Protein AF-R7UIB1-F1 (afdb_monomer_lite)

Secondary structure (DSSP, 8-state):
--HHHHHHHHHHHHHHHHHHHHHHHHHHHHHHHHHH-HHHHHHHHHHHTT---------S-HHHHHHHHHHHHHHHHHHHHHHHHS---S-------TTSPPPPHHHHHHHHHHS-SSPPP-TT---GGGGGG-

Sequence (134 aa):
MTRYAELDEEIKRMCNTAKKEWLDKEGDELERLYLIDAKRMHEKAKDLSGKKRSQQAFSQRKETSLWRKTRSRERWTEYMQELYNSERDDNVTVEYNEEWAAILAEEVINALKKLRTVKATGADGVAVETFSAL

Structure (mmCIF, N/CA/C/O backbone):
data_AF-R7UIB1-F1
#
_entry.id   AF-R7UIB1-F1
#
loop_
_atom_site.group_PDB
_atom_site.id
_atom_site.type_symbol
_atom_site.label_atom_id
_atom_site.label_alt_id
_atom_site.label_comp_id
_atom_site.label_asym_id
_atom_site.label_entity_id
_atom_site.label_seq_id
_atom_site.pdbx_PDB_ins_code
_atom_site.Cartn_x
_atom_site.Cartn_y
_atom_site.Cartn_z
_atom_site.occupancy
_atom_site.B_iso_or_equiv
_atom_site.auth_seq_id
_atom_site.auth_comp_id
_atom_site.auth_asym_id
_atom_site.auth_atom_id
_atom_site.pdbx_PDB_model_num
ATOM 1 N N . MET A 1 1 ? -17.237 28.606 18.295 1.00 56.34 1 MET A N 1
ATOM 2 C CA . MET A 1 1 ? -16.069 27.702 18.228 1.00 56.34 1 MET A CA 1
ATOM 3 C C . MET A 1 1 ? -14.965 28.308 19.081 1.00 56.34 1 MET A C 1
ATOM 5 O O . MET A 1 1 ? -14.946 29.521 19.240 1.00 56.34 1 MET A O 1
ATOM 9 N N . THR A 1 2 ? -14.129 27.503 19.735 1.00 83.06 2 THR A N 1
ATOM 10 C CA . THR A 1 2 ? -13.007 28.030 20.527 1.00 83.06 2 THR A CA 1
ATOM 11 C C . THR A 1 2 ? -11.896 28.490 19.583 1.00 83.06 2 THR A C 1
ATOM 13 O O . THR A 1 2 ? -11.622 27.823 18.592 1.00 83.06 2 THR A O 1
ATOM 16 N N . ARG A 1 3 ? -11.208 29.590 19.910 1.00 83.94 3 ARG A N 1
ATOM 17 C CA . ARG A 1 3 ? -10.066 30.131 19.138 1.00 83.94 3 ARG A CA 1
ATOM 18 C C . ARG A 1 3 ? -8.979 29.087 18.829 1.00 83.94 3 ARG A C 1
ATOM 20 O O . ARG A 1 3 ? -8.265 29.196 17.842 1.00 83.94 3 ARG A O 1
ATOM 27 N N . TYR A 1 4 ? -8.865 28.065 19.676 1.00 88.06 4 TYR A N 1
ATOM 28 C CA . TYR A 1 4 ? -7.974 26.924 19.473 1.00 88.06 4 TYR A CA 1
ATOM 29 C C . TYR A 1 4 ? -8.387 26.041 18.285 1.00 88.06 4 TYR A C 1
ATOM 31 O O . TYR A 1 4 ? -7.523 25.606 17.535 1.00 88.06 4 TYR A O 1
ATOM 39 N N . ALA A 1 5 ? -9.688 25.803 18.093 1.00 87.12 5 ALA A N 1
ATOM 40 C CA . ALA A 1 5 ? -10.191 24.993 16.986 1.00 87.12 5 ALA A CA 1
ATOM 41 C C . ALA A 1 5 ? -9.939 25.671 15.629 1.00 87.12 5 ALA A C 1
ATOM 43 O O . ALA A 1 5 ? -9.519 25.010 14.689 1.00 87.12 5 ALA A O 1
ATOM 44 N N . GLU A 1 6 ? -10.112 26.994 15.557 1.00 89.69 6 GLU A N 1
ATOM 45 C CA . GLU A 1 6 ? -9.821 27.784 14.350 1.00 89.69 6 GLU A CA 1
ATOM 46 C C . GLU A 1 6 ? -8.325 27.742 13.992 1.00 89.69 6 GLU A C 1
ATOM 48 O O . GLU A 1 6 ? -7.960 27.523 12.839 1.00 89.69 6 GLU A O 1
ATOM 53 N N . LEU A 1 7 ? -7.446 27.876 14.992 1.00 91.75 7 LEU A N 1
ATOM 54 C CA . LEU A 1 7 ? -5.993 27.748 14.820 1.00 91.75 7 LEU A CA 1
ATOM 55 C C . LEU A 1 7 ? -5.570 26.334 14.394 1.00 91.75 7 LEU A C 1
ATOM 57 O O . LEU A 1 7 ? -4.701 26.188 13.538 1.00 91.75 7 LEU A O 1
ATOM 61 N N . ASP A 1 8 ? -6.168 25.295 14.974 1.00 91.44 8 ASP A N 1
ATOM 62 C CA . ASP A 1 8 ? -5.887 23.903 14.611 1.00 91.44 8 ASP A CA 1
ATOM 63 C C . ASP A 1 8 ? -6.331 23.589 13.171 1.00 91.44 8 ASP A C 1
ATOM 65 O O . ASP A 1 8 ? -5.599 22.938 12.422 1.00 91.44 8 ASP A O 1
ATOM 69 N N . GLU A 1 9 ? -7.483 24.108 12.734 1.00 92.88 9 GLU A N 1
ATOM 70 C CA . GLU A 1 9 ? -7.926 23.997 11.339 1.00 92.88 9 GLU A CA 1
ATOM 71 C C . GLU A 1 9 ? -7.002 24.738 10.367 1.00 92.88 9 GLU A C 1
ATOM 73 O O . GLU A 1 9 ? -6.645 24.183 9.323 1.00 92.88 9 GLU A O 1
ATOM 78 N N . GLU A 1 10 ? -6.563 25.951 10.710 1.00 93.62 10 GLU A N 1
ATOM 79 C CA . GLU A 1 10 ? -5.598 26.722 9.919 1.00 93.62 10 GLU A CA 1
ATOM 80 C C . GLU A 1 10 ? -4.283 25.944 9.750 1.00 93.62 10 GLU A C 1
ATOM 82 O O . GLU A 1 10 ? -3.798 25.769 8.629 1.00 93.62 10 GLU A O 1
ATOM 87 N N . ILE A 1 11 ? -3.744 25.395 10.845 1.00 93.50 11 ILE A N 1
ATOM 88 C CA . ILE A 1 11 ? -2.511 24.597 10.830 1.00 93.50 11 ILE A CA 1
ATOM 89 C C . ILE A 1 11 ? -2.692 23.349 9.966 1.00 93.50 11 ILE A C 1
ATOM 91 O O . ILE A 1 11 ? -1.863 23.072 9.098 1.00 93.50 11 ILE A O 1
ATOM 95 N N . LYS A 1 12 ? -3.793 22.609 10.139 1.00 93.62 12 LYS A N 1
ATOM 96 C CA . LYS A 1 12 ? -4.093 21.428 9.316 1.00 93.62 12 LYS A CA 1
ATOM 97 C C . LYS A 1 12 ? -4.204 21.786 7.840 1.00 93.62 12 LYS A C 1
ATOM 99 O O . LYS A 1 12 ? -3.695 21.046 6.995 1.00 93.62 12 LYS A O 1
ATOM 104 N N . ARG A 1 13 ? -4.828 22.920 7.513 1.00 94.50 13 ARG A N 1
ATOM 105 C CA . ARG A 1 13 ? -4.921 23.423 6.140 1.00 94.50 13 ARG A CA 1
ATOM 106 C C . ARG A 1 13 ? -3.535 23.702 5.570 1.00 94.50 13 ARG A C 1
ATOM 108 O O . ARG A 1 13 ? -3.230 23.197 4.496 1.00 94.50 13 ARG A O 1
ATOM 115 N N . MET A 1 14 ? -2.686 24.422 6.301 1.00 95.00 14 MET A N 1
ATOM 116 C CA . MET A 1 14 ? -1.311 24.711 5.882 1.00 95.00 14 MET A CA 1
ATOM 117 C C . MET A 1 14 ? -0.491 23.433 5.683 1.00 95.00 14 MET A C 1
ATOM 119 O O . MET A 1 14 ? 0.164 23.284 4.654 1.00 95.00 14 MET A O 1
ATOM 123 N N . CYS A 1 15 ? -0.574 22.475 6.611 1.00 94.56 15 CYS A N 1
ATOM 124 C CA . CYS A 1 15 ? 0.080 21.174 6.481 1.00 94.56 15 CYS A CA 1
ATOM 125 C C . CYS A 1 15 ? -0.390 20.414 5.237 1.00 94.56 15 CYS A C 1
ATOM 127 O O . CYS A 1 15 ? 0.426 19.837 4.520 1.00 94.56 15 CYS A O 1
ATOM 129 N N . ASN A 1 16 ? -1.694 20.420 4.960 1.00 92.81 16 ASN A N 1
ATOM 130 C CA . ASN A 1 16 ? -2.251 19.766 3.781 1.00 92.81 16 ASN A CA 1
ATOM 131 C C . ASN A 1 16 ? -1.806 20.446 2.482 1.00 92.81 16 ASN A C 1
ATOM 133 O O . ASN A 1 16 ? -1.483 19.745 1.526 1.00 92.81 16 ASN A O 1
ATOM 137 N N . THR A 1 17 ? -1.759 21.779 2.445 1.00 94.69 17 THR A N 1
ATOM 138 C CA . THR A 1 17 ? -1.255 22.534 1.290 1.00 94.69 17 THR A CA 1
ATOM 139 C C . THR A 1 17 ? 0.219 22.229 1.046 1.00 94.69 17 THR A C 1
ATOM 141 O O . THR A 1 17 ? 0.565 21.783 -0.041 1.00 94.69 17 THR A O 1
ATOM 144 N N . ALA A 1 18 ? 1.061 22.334 2.076 1.00 95.44 18 ALA A N 1
ATOM 145 C CA . ALA A 1 18 ? 2.486 22.025 1.971 1.00 95.44 18 ALA A CA 1
ATOM 146 C C . ALA A 1 18 ? 2.736 20.570 1.537 1.00 95.44 18 ALA A C 1
ATOM 148 O O . ALA A 1 18 ? 3.627 20.290 0.736 1.00 95.44 18 ALA A O 1
ATOM 149 N N . LYS A 1 19 ? 1.925 19.624 2.030 1.00 92.88 19 LYS A N 1
ATOM 150 C CA . LYS A 1 19 ? 2.001 18.218 1.616 1.00 92.88 19 LYS A CA 1
ATOM 151 C C . LYS A 1 19 ? 1.650 18.032 0.140 1.00 92.88 19 LYS A C 1
ATOM 153 O O . LYS A 1 19 ? 2.305 17.234 -0.524 1.00 92.88 19 LYS A O 1
ATOM 158 N N . LYS A 1 20 ? 0.623 18.726 -0.361 1.00 92.00 20 LYS A N 1
ATOM 159 C CA . LYS A 1 20 ? 0.246 18.684 -1.781 1.00 92.00 20 LYS A CA 1
ATOM 160 C C . LYS A 1 20 ? 1.353 19.257 -2.657 1.00 92.00 20 LYS A C 1
ATOM 162 O O . LYS A 1 20 ? 1.829 18.550 -3.530 1.00 92.00 20 LYS A O 1
ATOM 167 N N . GLU A 1 21 ? 1.841 20.453 -2.337 1.00 95.44 21 GLU A N 1
ATOM 168 C CA . GLU A 1 21 ? 2.936 21.099 -3.076 1.00 95.44 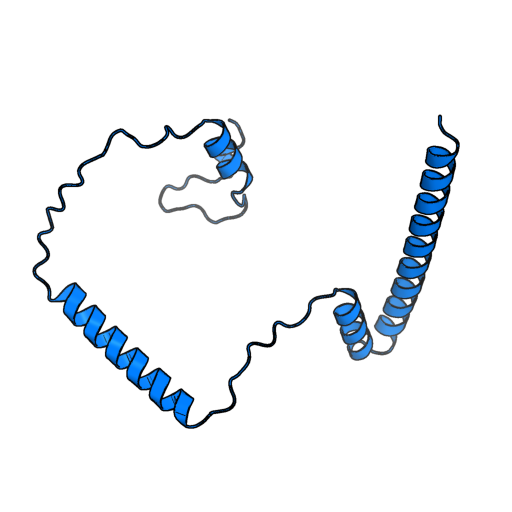21 GLU A CA 1
ATOM 169 C C . GLU A 1 21 ? 4.194 20.224 -3.134 1.00 95.44 21 GLU A C 1
ATOM 171 O O . GLU A 1 21 ? 4.858 20.136 -4.166 1.00 95.44 21 GLU A O 1
ATOM 176 N N . TRP A 1 22 ? 4.518 19.544 -2.031 1.00 94.62 22 TRP A N 1
ATOM 177 C CA . TRP A 1 22 ? 5.629 18.601 -2.002 1.00 94.62 22 TRP A CA 1
ATOM 178 C C . TRP A 1 22 ? 5.396 17.389 -2.916 1.00 94.62 22 TRP A C 1
ATOM 180 O O . TRP A 1 22 ? 6.303 17.012 -3.654 1.00 94.62 22 TRP A O 1
ATOM 190 N N . LEU A 1 23 ? 4.196 16.796 -2.893 1.00 90.44 23 LEU A N 1
ATOM 191 C CA . LEU A 1 23 ? 3.848 15.666 -3.763 1.00 90.44 23 LEU A CA 1
ATOM 192 C C . LEU A 1 23 ? 3.862 16.055 -5.244 1.00 90.44 23 LEU A C 1
ATOM 194 O O . LEU A 1 23 ? 4.389 15.293 -6.051 1.00 90.44 23 LEU A O 1
ATOM 198 N N . ASP A 1 24 ? 3.329 17.228 -5.582 1.00 93.19 24 ASP A N 1
ATOM 199 C CA . ASP A 1 24 ? 3.281 17.731 -6.956 1.00 93.19 24 ASP A CA 1
ATOM 200 C C . ASP A 1 24 ? 4.702 17.928 -7.502 1.00 93.19 24 ASP A C 1
ATOM 202 O O . ASP A 1 24 ? 5.053 17.400 -8.556 1.00 93.19 24 ASP A O 1
ATOM 206 N N . LYS A 1 25 ? 5.575 18.581 -6.722 1.00 93.94 25 LYS A N 1
ATOM 207 C CA . LYS A 1 25 ? 6.986 18.771 -7.085 1.00 93.94 25 LYS A CA 1
ATOM 208 C C . LYS A 1 25 ? 7.720 17.447 -7.303 1.00 93.94 25 LYS A C 1
ATOM 210 O O . LYS A 1 25 ? 8.537 17.325 -8.216 1.00 93.94 25 LYS A O 1
ATOM 215 N N . GLU A 1 26 ? 7.471 16.473 -6.439 1.00 91.44 26 GLU A N 1
ATOM 216 C CA . GLU A 1 26 ? 8.127 15.174 -6.516 1.00 91.44 26 GLU A CA 1
ATOM 217 C C . GLU A 1 26 ? 7.617 14.345 -7.712 1.00 91.44 26 GLU A C 1
ATOM 219 O O . GLU A 1 26 ? 8.393 13.618 -8.341 1.00 91.44 26 GLU A O 1
ATOM 224 N N . GLY A 1 27 ? 6.336 14.500 -8.063 1.00 88.62 27 GLY A N 1
ATOM 225 C CA . GLY A 1 27 ? 5.727 13.953 -9.276 1.00 88.62 27 GLY A CA 1
ATOM 226 C C . GLY A 1 27 ? 6.348 14.529 -10.548 1.00 88.62 27 GLY A C 1
ATOM 227 O O . GLY A 1 27 ? 6.818 13.763 -11.389 1.00 88.62 27 GLY A O 1
ATOM 228 N N . ASP A 1 28 ? 6.465 15.856 -10.638 1.00 92.00 28 ASP A N 1
ATOM 229 C CA . ASP A 1 28 ? 7.115 16.541 -11.765 1.00 92.00 28 ASP A CA 1
ATOM 230 C C . ASP A 1 28 ? 8.556 16.050 -11.978 1.00 92.00 28 ASP A C 1
ATOM 232 O O . ASP A 1 28 ? 9.032 15.882 -13.105 1.00 92.00 28 ASP A O 1
ATOM 236 N N . GLU A 1 29 ? 9.291 15.819 -10.889 1.00 88.81 29 GLU A N 1
ATOM 237 C CA . GLU A 1 29 ? 10.660 15.319 -10.961 1.00 88.81 29 GLU A CA 1
ATOM 238 C C . GLU A 1 29 ? 10.717 13.863 -11.450 1.00 88.81 29 GLU A C 1
ATOM 240 O O . GLU A 1 29 ? 11.591 13.518 -12.250 1.00 88.81 29 GLU A O 1
ATOM 245 N N . LEU A 1 30 ? 9.777 13.012 -11.027 1.00 88.88 30 LEU A N 1
ATOM 246 C CA . LEU A 1 30 ? 9.652 11.642 -11.532 1.00 88.88 30 LEU A CA 1
ATOM 247 C C . LEU A 1 30 ? 9.316 11.607 -13.026 1.00 88.88 30 LEU A C 1
ATOM 249 O O . LEU A 1 30 ? 9.917 10.815 -13.752 1.00 88.88 30 LEU A O 1
ATOM 253 N N . GLU A 1 31 ? 8.412 12.467 -13.497 1.00 89.12 31 GLU A N 1
ATOM 254 C CA . GLU A 1 31 ? 8.066 12.570 -14.920 1.00 89.12 31 GLU A CA 1
ATOM 255 C C . GLU A 1 31 ? 9.266 13.009 -15.767 1.00 89.12 31 GLU A C 1
ATOM 257 O O . GLU A 1 31 ? 9.540 12.432 -16.822 1.00 89.12 31 GLU A O 1
ATOM 262 N N . ARG A 1 32 ? 10.062 13.966 -15.274 1.00 90.06 32 ARG A N 1
ATOM 263 C CA . ARG A 1 32 ? 11.317 14.362 -15.933 1.00 90.06 32 ARG A CA 1
ATOM 264 C C . ARG A 1 32 ? 12.323 13.216 -15.973 1.00 90.06 32 ARG A C 1
ATOM 266 O O . ARG A 1 32 ? 12.955 12.992 -17.004 1.00 90.06 32 ARG A O 1
ATOM 273 N N . LEU A 1 33 ? 12.480 12.482 -14.871 1.00 88.50 33 LEU A N 1
ATOM 274 C CA . LEU A 1 33 ? 13.394 11.340 -14.809 1.00 88.50 33 LEU A CA 1
ATOM 275 C C . LEU A 1 33 ? 12.930 10.179 -15.691 1.00 88.50 33 LEU A C 1
ATOM 277 O O . LEU A 1 33 ? 13.776 9.503 -16.266 1.00 88.50 33 LEU A O 1
ATOM 281 N N . TYR A 1 34 ? 11.623 9.971 -15.854 1.00 83.94 34 TYR A N 1
ATOM 282 C CA . TYR A 1 34 ? 11.074 8.941 -16.737 1.00 83.94 34 TYR A CA 1
ATOM 283 C C . TYR A 1 34 ? 11.549 9.100 -18.189 1.00 83.94 34 TYR A C 1
ATOM 285 O O . TYR A 1 34 ? 11.857 8.108 -18.846 1.00 83.94 34 TYR A O 1
ATOM 293 N N . LEU A 1 35 ? 11.670 10.342 -18.666 1.00 83.44 35 LEU A N 1
ATOM 294 C CA . LEU A 1 35 ? 12.100 10.646 -20.033 1.00 83.44 35 LEU A CA 1
ATOM 295 C C . LEU A 1 35 ? 13.620 10.546 -20.243 1.00 83.44 35 LEU A C 1
ATOM 297 O O . LEU A 1 35 ? 14.064 10.394 -21.378 1.00 83.44 35 LEU A O 1
ATOM 301 N N . ILE A 1 36 ? 14.417 10.654 -19.175 1.00 88.25 36 ILE A N 1
ATOM 302 C CA . ILE A 1 36 ? 15.882 10.777 -19.256 1.00 88.25 36 ILE A CA 1
ATOM 303 C C . ILE A 1 36 ? 16.582 9.497 -18.789 1.00 88.25 36 ILE A C 1
ATOM 305 O O . ILE A 1 36 ? 17.484 8.999 -19.459 1.00 88.25 36 ILE A O 1
ATOM 309 N N . ASP A 1 37 ? 16.198 8.977 -17.622 1.00 85.69 37 ASP A N 1
ATOM 310 C CA . ASP A 1 37 ? 16.875 7.868 -16.954 1.00 85.69 37 ASP A CA 1
ATOM 311 C C . ASP A 1 37 ? 15.885 7.040 -16.119 1.00 85.69 37 ASP A C 1
ATOM 313 O O . ASP A 1 37 ? 15.603 7.314 -14.945 1.00 85.69 37 ASP A O 1
ATOM 317 N N . ALA A 1 38 ? 15.403 5.957 -16.732 1.00 85.06 38 ALA A N 1
ATOM 318 C CA . ALA A 1 38 ? 14.478 5.012 -16.116 1.00 85.06 38 ALA A CA 1
ATOM 319 C C . ALA A 1 38 ? 15.029 4.370 -14.827 1.00 85.06 38 ALA A C 1
ATOM 321 O O . ALA A 1 38 ? 14.253 3.999 -13.942 1.00 85.06 38 ALA A O 1
ATOM 322 N N . LYS A 1 39 ? 16.357 4.250 -14.681 1.00 86.00 39 LYS A N 1
ATOM 323 C CA . LYS A 1 39 ? 16.969 3.661 -13.484 1.00 86.00 39 LYS A CA 1
ATOM 324 C C . LYS A 1 39 ? 16.863 4.615 -12.298 1.00 86.00 39 LYS A C 1
ATOM 326 O O . LYS A 1 39 ? 16.425 4.198 -11.225 1.00 86.00 39 LYS A O 1
ATOM 331 N N . ARG A 1 40 ? 17.209 5.891 -12.496 1.00 85.25 40 ARG A N 1
ATOM 332 C CA . ARG A 1 40 ? 17.079 6.930 -11.458 1.00 85.25 40 ARG A CA 1
ATOM 333 C C . ARG A 1 40 ? 15.626 7.185 -11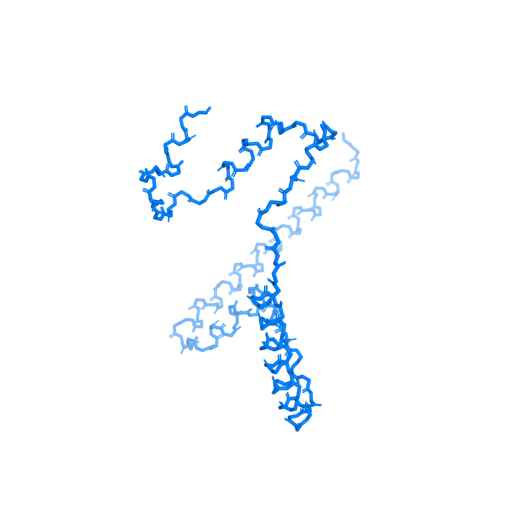.077 1.00 85.25 40 ARG A C 1
ATOM 335 O O . ARG A 1 40 ? 15.335 7.346 -9.894 1.00 85.25 40 ARG A O 1
ATOM 342 N N . MET A 1 41 ? 14.713 7.149 -12.050 1.00 89.88 41 MET A N 1
ATOM 343 C CA . MET A 1 41 ? 13.272 7.208 -11.789 1.00 89.88 41 MET A CA 1
ATOM 344 C C . MET A 1 41 ? 12.846 6.088 -10.829 1.00 89.88 41 MET A C 1
ATOM 346 O O . MET A 1 41 ? 12.233 6.352 -9.797 1.00 89.88 41 MET A O 1
ATOM 350 N N . HIS A 1 42 ? 13.235 4.843 -11.120 1.00 86.56 42 HIS A N 1
ATOM 351 C CA . HIS A 1 42 ? 12.877 3.696 -10.289 1.00 86.56 42 HIS A CA 1
ATOM 352 C C . HIS A 1 42 ? 13.492 3.765 -8.877 1.00 86.56 42 HIS A C 1
ATOM 354 O O . HIS A 1 42 ? 12.850 3.364 -7.905 1.00 86.56 42 HIS A O 1
ATOM 360 N N . GLU A 1 43 ? 14.724 4.262 -8.733 1.00 86.88 43 GLU A N 1
ATOM 361 C CA . GLU A 1 43 ? 15.359 4.484 -7.425 1.00 86.88 43 GLU A CA 1
ATOM 362 C C . GLU A 1 43 ? 14.572 5.503 -6.585 1.00 86.88 43 GLU A C 1
ATOM 364 O O . GLU A 1 43 ? 14.173 5.186 -5.464 1.00 86.88 43 GLU A O 1
ATOM 369 N N . LYS A 1 44 ? 14.232 6.659 -7.163 1.00 85.69 44 LYS A N 1
ATOM 370 C CA . LYS A 1 44 ? 13.446 7.701 -6.488 1.00 85.69 44 LYS A CA 1
ATOM 371 C C . LYS A 1 44 ? 12.021 7.237 -6.161 1.00 85.69 44 LYS A C 1
ATOM 373 O O . LYS A 1 44 ? 11.556 7.414 -5.039 1.00 85.69 44 LYS A O 1
ATOM 378 N N . ALA A 1 45 ? 11.349 6.544 -7.082 1.00 86.81 45 ALA A N 1
ATOM 379 C CA . ALA A 1 45 ? 10.022 5.967 -6.840 1.00 86.81 45 ALA A CA 1
ATOM 380 C C . ALA A 1 45 ? 10.032 4.951 -5.684 1.00 86.81 45 ALA A C 1
ATOM 382 O O . ALA A 1 45 ? 9.092 4.867 -4.889 1.00 86.81 45 ALA A O 1
ATOM 383 N N . LYS A 1 46 ? 11.114 4.179 -5.563 1.00 84.00 46 LYS A N 1
ATOM 384 C CA . LYS A 1 46 ? 11.294 3.227 -4.469 1.00 84.00 46 LYS A CA 1
ATOM 385 C C . LYS A 1 46 ? 11.508 3.930 -3.127 1.00 84.00 46 LYS A C 1
ATOM 387 O O . LYS A 1 46 ? 10.952 3.462 -2.130 1.00 84.00 46 LYS A O 1
ATOM 392 N N . ASP A 1 47 ? 12.263 5.023 -3.106 1.00 85.00 47 ASP A N 1
ATOM 393 C CA . ASP A 1 47 ? 12.481 5.825 -1.900 1.00 85.00 47 ASP A CA 1
ATOM 394 C C . ASP A 1 47 ? 11.173 6.479 -1.426 1.00 85.00 47 ASP A C 1
ATOM 396 O O . ASP A 1 47 ? 10.820 6.378 -0.249 1.00 85.00 47 ASP A O 1
ATOM 400 N N . LEU A 1 48 ? 10.378 7.018 -2.356 1.00 85.06 48 LEU A N 1
ATOM 401 C CA . LEU A 1 48 ? 9.060 7.601 -2.075 1.00 85.06 48 LEU A CA 1
ATOM 402 C C . LEU A 1 48 ? 8.022 6.576 -1.627 1.00 85.06 48 LEU A C 1
ATOM 404 O O . LEU A 1 48 ? 7.187 6.863 -0.771 1.00 85.06 48 LEU A O 1
ATOM 408 N N . SER A 1 49 ? 8.085 5.352 -2.156 1.00 81.69 49 SER A N 1
ATOM 409 C CA . SER A 1 49 ? 7.171 4.278 -1.764 1.00 81.69 49 SER A CA 1
ATOM 410 C C . SER A 1 49 ? 7.363 3.834 -0.305 1.00 81.69 49 SER A C 1
ATOM 412 O O . SER A 1 49 ? 6.547 3.046 0.179 1.00 81.69 49 SER A O 1
ATOM 414 N N . GLY A 1 50 ? 8.430 4.256 0.390 1.00 70.38 50 GLY A N 1
ATOM 415 C CA . GLY A 1 50 ? 8.656 3.965 1.812 1.00 70.38 50 GLY A CA 1
ATOM 416 C C . GLY A 1 50 ? 8.823 2.476 2.144 1.00 70.38 50 GLY A C 1
ATOM 417 O O . GLY A 1 50 ? 8.889 2.096 3.316 1.00 70.38 50 GLY A O 1
ATOM 418 N N . LYS A 1 51 ? 8.906 1.607 1.127 1.00 67.62 51 LYS A N 1
ATOM 419 C CA . LYS A 1 51 ? 9.094 0.164 1.287 1.00 67.62 51 LYS A CA 1
ATOM 420 C C . LYS A 1 51 ? 10.529 -0.088 1.731 1.00 67.62 51 LYS A C 1
ATOM 422 O O . LYS A 1 51 ? 11.413 -0.366 0.918 1.00 67.62 51 LYS A O 1
ATOM 427 N N . LYS A 1 52 ? 10.767 -0.021 3.043 1.00 59.53 52 LYS A N 1
ATOM 428 C CA . LYS A 1 52 ? 11.996 -0.544 3.641 1.00 59.53 52 LYS A CA 1
ATOM 429 C C . LYS A 1 52 ? 12.087 -2.011 3.237 1.00 59.53 52 LYS A C 1
ATOM 431 O O . LYS A 1 52 ? 11.225 -2.811 3.598 1.00 59.53 52 LYS A O 1
ATOM 436 N N . ARG A 1 53 ? 13.114 -2.371 2.459 1.00 57.50 53 ARG A N 1
ATOM 437 C CA . ARG A 1 53 ? 13.463 -3.784 2.292 1.00 57.50 53 ARG A CA 1
ATOM 438 C C . ARG A 1 53 ? 13.679 -4.306 3.704 1.00 57.50 53 ARG A C 1
ATOM 440 O O . ARG A 1 53 ? 14.580 -3.824 4.386 1.00 57.50 53 ARG A O 1
ATOM 447 N N . SER A 1 54 ? 12.839 -5.238 4.148 1.00 53.66 54 SER A N 1
ATOM 448 C CA . SER A 1 54 ? 13.166 -6.032 5.322 1.00 53.66 54 SER A CA 1
ATOM 449 C C . SER A 1 54 ? 14.522 -6.658 5.019 1.00 53.66 54 SER A C 1
ATOM 451 O O . SER A 1 54 ? 14.643 -7.480 4.108 1.00 53.66 54 SER A O 1
ATOM 453 N N . GLN A 1 55 ? 15.573 -6.178 5.683 1.00 54.31 55 GLN A N 1
ATOM 454 C CA . GLN A 1 55 ? 16.825 -6.904 5.704 1.00 54.31 55 GLN A CA 1
ATOM 455 C C . GLN A 1 55 ? 16.507 -8.184 6.464 1.00 54.31 55 GLN A C 1
ATOM 457 O O . GLN A 1 55 ? 16.515 -8.207 7.692 1.00 54.31 55 GLN A O 1
ATOM 462 N N . GLN A 1 56 ? 16.208 -9.260 5.735 1.00 51.78 56 GLN A N 1
ATOM 463 C CA . GLN A 1 56 ? 16.468 -10.583 6.269 1.00 51.78 56 GLN A CA 1
ATOM 464 C C . GLN A 1 56 ? 17.943 -10.568 6.646 1.00 51.78 56 GLN A C 1
ATOM 466 O O . GLN A 1 56 ? 18.812 -10.514 5.774 1.00 51.78 56 GLN A O 1
ATOM 471 N N . ALA A 1 57 ? 18.210 -10.515 7.949 1.00 47.03 57 ALA A N 1
ATOM 472 C CA . ALA A 1 57 ? 19.535 -10.659 8.502 1.00 47.03 57 ALA A CA 1
ATOM 473 C C . ALA A 1 57 ? 20.063 -12.013 8.027 1.00 47.03 57 ALA A C 1
ATOM 475 O O . ALA A 1 57 ? 19.775 -13.059 8.610 1.00 47.03 57 ALA A O 1
ATOM 476 N N . PHE A 1 58 ? 20.803 -12.007 6.921 1.00 45.22 58 PHE A N 1
ATOM 477 C CA . PHE A 1 58 ? 21.584 -13.150 6.505 1.00 45.22 58 PHE A CA 1
ATOM 478 C C . PHE A 1 58 ? 22.735 -13.210 7.500 1.00 45.22 58 PHE A C 1
ATOM 480 O O . PHE A 1 58 ? 23.767 -12.563 7.331 1.00 45.22 58 PHE A O 1
ATOM 487 N N . SER A 1 59 ? 22.466 -13.879 8.623 1.00 42.97 59 SER A N 1
ATOM 488 C CA . SER A 1 59 ? 23.384 -14.012 9.740 1.00 42.97 59 SER A CA 1
ATOM 489 C C . SER A 1 59 ? 24.744 -14.447 9.201 1.00 42.97 59 SER A C 1
ATOM 491 O O . SER A 1 59 ? 24.870 -15.460 8.504 1.00 42.97 59 SER A O 1
ATOM 493 N N . GLN A 1 60 ? 25.746 -13.614 9.473 1.00 47.53 60 GLN A N 1
ATOM 494 C CA . GLN A 1 60 ? 27.155 -13.855 9.214 1.00 47.53 60 GLN A CA 1
ATOM 495 C C . GLN A 1 60 ? 27.574 -15.160 9.890 1.00 47.53 60 GLN A C 1
ATOM 497 O O . GLN A 1 60 ? 27.923 -15.157 11.064 1.00 47.53 60 GLN A O 1
ATOM 502 N N . ARG A 1 61 ? 27.490 -16.281 9.165 1.00 41.06 61 ARG A N 1
ATOM 503 C CA . ARG A 1 61 ? 28.127 -17.569 9.488 1.00 41.06 61 ARG A CA 1
ATOM 504 C C . ARG A 1 61 ? 27.821 -18.576 8.371 1.00 41.06 61 ARG A C 1
ATOM 506 O O . ARG A 1 61 ? 27.069 -19.532 8.546 1.00 41.06 61 ARG A O 1
ATOM 513 N N . LYS A 1 62 ? 28.376 -18.348 7.173 1.00 48.75 62 LYS A N 1
ATOM 514 C CA . LYS A 1 62 ? 28.200 -19.258 6.017 1.00 48.75 62 LYS A CA 1
ATOM 515 C C . LYS A 1 62 ? 28.583 -20.708 6.345 1.00 48.75 62 LYS A C 1
ATOM 517 O O . LYS A 1 62 ? 27.955 -21.623 5.828 1.00 48.75 62 LYS A O 1
ATOM 522 N N . GLU A 1 63 ? 29.536 -20.911 7.249 1.00 48.88 63 GLU A N 1
ATOM 523 C CA . GLU A 1 63 ? 30.020 -22.242 7.611 1.00 48.88 63 GLU A CA 1
ATOM 524 C C . GLU A 1 63 ? 29.087 -22.977 8.586 1.00 48.88 63 GLU A C 1
ATOM 526 O O . GLU A 1 63 ? 28.698 -24.107 8.324 1.00 48.88 63 GLU A O 1
ATOM 531 N N . THR A 1 64 ? 28.594 -22.326 9.645 1.00 48.94 64 THR A N 1
ATOM 532 C CA . THR A 1 64 ? 27.661 -22.945 10.620 1.00 48.94 64 THR A CA 1
ATOM 533 C C . THR A 1 64 ? 26.207 -22.996 10.137 1.00 48.94 64 THR A C 1
ATOM 535 O O . THR A 1 64 ? 25.397 -23.741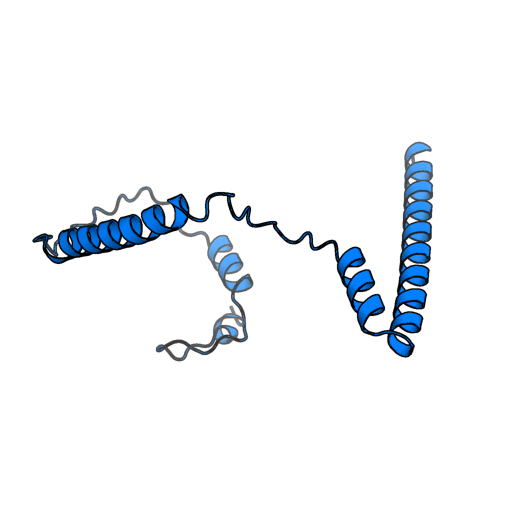 10.689 1.00 48.94 64 THR A O 1
ATOM 538 N N . SER A 1 65 ? 25.859 -22.254 9.081 1.00 49.72 65 SER A N 1
ATOM 539 C CA . SER A 1 65 ? 24.518 -22.270 8.483 1.00 49.72 65 SER A CA 1
ATOM 540 C C . SER A 1 65 ? 24.224 -23.559 7.702 1.00 49.72 65 SER A C 1
ATOM 542 O O . SER A 1 65 ? 23.092 -24.046 7.735 1.00 49.72 65 SER A O 1
ATOM 544 N N . LEU A 1 66 ? 25.230 -24.156 7.051 1.00 52.19 66 LEU A N 1
ATOM 545 C CA . LEU A 1 66 ? 25.066 -25.421 6.322 1.00 52.19 66 LEU A CA 1
ATOM 546 C C . LEU A 1 66 ? 24.779 -26.584 7.279 1.00 52.19 66 LEU A C 1
ATOM 548 O O . LEU A 1 66 ? 23.792 -27.291 7.086 1.00 52.19 66 LEU A O 1
ATOM 552 N N . TRP A 1 67 ? 25.536 -26.687 8.378 1.00 50.72 67 TRP A N 1
ATOM 553 C CA . TRP A 1 67 ? 25.298 -27.668 9.448 1.00 50.72 67 TRP A CA 1
ATOM 554 C C . TRP A 1 67 ? 23.883 -27.582 10.024 1.00 50.72 67 TRP A C 1
ATOM 556 O O . TRP A 1 67 ? 23.254 -28.599 10.314 1.00 50.72 67 TRP A O 1
ATOM 566 N N . ARG A 1 68 ? 23.341 -26.364 10.144 1.00 54.84 68 ARG A N 1
ATOM 567 C CA . ARG A 1 68 ? 21.981 -26.145 10.649 1.00 54.84 68 ARG A CA 1
ATOM 568 C C . ARG A 1 68 ? 20.913 -26.618 9.662 1.00 54.84 68 ARG A C 1
ATOM 570 O O . ARG A 1 68 ? 19.898 -27.153 10.100 1.00 54.84 68 ARG A O 1
ATOM 577 N N . LYS A 1 69 ? 21.130 -26.456 8.350 1.00 59.47 69 LYS A N 1
ATOM 578 C CA . LYS A 1 69 ? 20.193 -26.919 7.310 1.00 59.47 69 LYS A CA 1
ATOM 579 C C . LYS A 1 69 ? 20.158 -28.441 7.208 1.00 59.47 69 LYS A C 1
ATOM 581 O O . LYS A 1 69 ? 19.066 -29.000 7.175 1.00 59.47 69 LYS A O 1
ATOM 586 N N . THR A 1 70 ? 21.319 -29.096 7.206 1.00 67.75 70 THR A N 1
ATOM 587 C CA . THR A 1 70 ? 21.405 -30.564 7.135 1.00 67.75 70 THR A CA 1
ATOM 588 C C . THR A 1 70 ? 20.743 -31.203 8.352 1.00 67.75 70 THR A C 1
ATOM 590 O O . THR A 1 70 ? 19.817 -31.992 8.197 1.00 67.75 70 THR A O 1
ATOM 593 N N . ARG A 1 71 ? 21.078 -30.720 9.555 1.00 71.12 71 ARG A N 1
ATOM 594 C CA . ARG A 1 71 ? 20.470 -31.193 10.806 1.00 71.12 71 ARG A CA 1
ATOM 595 C C . ARG A 1 71 ? 18.966 -30.926 10.889 1.00 71.12 71 ARG A C 1
ATOM 597 O O . ARG A 1 71 ? 18.230 -31.718 11.464 1.00 71.12 71 ARG A O 1
ATOM 604 N N . SER A 1 72 ? 18.491 -29.818 10.313 1.00 69.44 72 SER A N 1
ATOM 605 C CA . SER A 1 72 ? 17.050 -29.543 10.234 1.00 69.44 72 SER A CA 1
ATOM 606 C C . SER A 1 72 ? 16.353 -30.559 9.335 1.00 69.44 72 SER A C 1
ATOM 608 O O . SER A 1 72 ? 15.295 -31.056 9.696 1.00 69.44 72 SER A O 1
ATOM 610 N N . ARG A 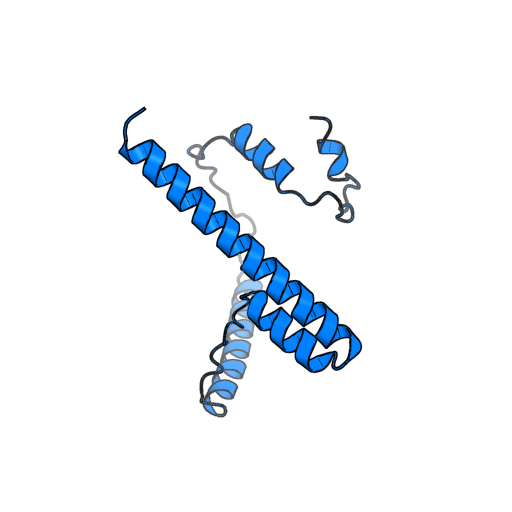1 73 ? 16.947 -30.900 8.186 1.00 75.06 73 ARG A N 1
ATOM 611 C CA . ARG A 1 73 ? 16.393 -31.901 7.267 1.00 75.06 73 ARG A CA 1
ATOM 612 C C . ARG A 1 73 ? 16.328 -33.286 7.908 1.00 75.06 73 ARG A C 1
ATOM 614 O O . ARG A 1 73 ? 15.311 -33.956 7.779 1.00 75.06 73 ARG A O 1
ATOM 621 N N . GLU A 1 74 ? 17.381 -33.679 8.617 1.00 80.38 74 GLU A N 1
ATOM 622 C CA . GLU A 1 74 ? 17.438 -34.940 9.366 1.00 80.38 74 GLU A CA 1
ATOM 623 C C . GLU A 1 74 ? 16.357 -34.976 10.450 1.00 80.38 74 GLU A C 1
ATOM 625 O O . GLU A 1 74 ? 15.544 -35.892 10.457 1.00 80.38 74 GLU A O 1
ATOM 630 N N . ARG A 1 75 ? 16.231 -33.917 11.263 1.00 80.25 75 ARG A N 1
ATOM 631 C CA . ARG A 1 75 ? 15.158 -33.787 12.266 1.00 80.25 75 ARG A CA 1
ATOM 632 C C . ARG A 1 75 ? 13.754 -33.843 11.671 1.00 80.25 75 ARG A C 1
ATOM 634 O O . ARG A 1 75 ? 12.885 -34.476 12.255 1.00 80.25 75 ARG A O 1
ATOM 641 N N . TRP A 1 76 ? 13.522 -33.197 10.528 1.00 82.19 76 TRP A N 1
ATOM 642 C CA . TRP A 1 76 ? 12.240 -33.282 9.820 1.00 82.19 76 TRP A CA 1
ATOM 643 C C . TRP A 1 76 ? 11.960 -34.698 9.314 1.00 82.19 76 TRP A C 1
ATOM 645 O O . TRP A 1 76 ? 10.817 -35.139 9.347 1.00 82.19 76 TRP A O 1
ATOM 655 N N . THR A 1 77 ? 12.992 -35.411 8.866 1.00 83.94 77 THR A N 1
ATOM 656 C CA . THR A 1 77 ? 12.859 -36.789 8.376 1.00 83.94 77 THR A CA 1
ATOM 657 C C . THR A 1 77 ? 12.560 -37.747 9.528 1.00 83.94 77 THR A C 1
ATOM 659 O O . THR A 1 77 ? 11.623 -38.532 9.425 1.00 83.94 77 THR A O 1
ATOM 662 N N . GLU A 1 78 ? 13.285 -37.625 10.643 1.00 80.00 78 GLU A N 1
ATOM 663 C CA . GLU A 1 78 ? 13.039 -38.377 11.881 1.00 80.00 78 GLU A CA 1
ATOM 664 C C . GLU A 1 78 ? 11.626 -38.119 12.418 1.00 80.00 78 GLU A C 1
ATOM 666 O O . GLU A 1 78 ? 10.896 -39.063 12.699 1.00 80.00 78 GLU A O 1
ATOM 671 N N . TYR A 1 79 ? 11.206 -36.851 12.484 1.00 80.06 79 TYR A N 1
ATOM 672 C CA . TYR A 1 79 ? 9.863 -36.480 12.931 1.00 80.06 79 TYR A CA 1
ATOM 673 C C . TYR A 1 79 ? 8.770 -37.075 12.039 1.00 80.06 79 TYR A C 1
ATOM 675 O O . TYR A 1 79 ? 7.786 -37.602 12.544 1.00 80.06 79 TYR A O 1
ATOM 683 N N . MET A 1 80 ? 8.938 -37.031 10.713 1.00 79.06 80 MET A N 1
ATOM 684 C CA . MET A 1 80 ? 7.978 -37.648 9.794 1.00 79.06 80 MET A CA 1
ATOM 685 C C . MET A 1 80 ? 7.934 -39.169 9.967 1.00 79.06 80 MET A C 1
ATOM 687 O O . MET A 1 80 ? 6.852 -39.743 9.997 1.00 79.06 80 MET A O 1
ATOM 691 N N . GLN A 1 81 ? 9.082 -39.829 10.127 1.00 80.50 81 GLN A N 1
ATOM 692 C CA . GLN A 1 81 ? 9.124 -41.269 10.392 1.00 80.50 81 GLN A CA 1
ATOM 693 C C . GLN A 1 81 ? 8.428 -41.621 11.710 1.00 80.50 81 GLN A C 1
ATOM 695 O O . GLN A 1 81 ? 7.658 -42.568 11.744 1.00 80.50 81 GLN A O 1
ATOM 700 N N . GLU A 1 82 ? 8.625 -40.845 12.772 1.00 78.31 82 GLU A N 1
ATOM 701 C CA . GLU A 1 82 ? 7.923 -41.031 14.047 1.00 78.31 82 GLU A CA 1
ATOM 702 C C . GLU A 1 82 ? 6.407 -40.805 13.907 1.00 78.31 82 GLU A C 1
ATOM 704 O O . GLU A 1 82 ? 5.597 -41.539 14.472 1.00 78.31 82 GLU A O 1
ATOM 709 N N . LEU A 1 83 ? 6.003 -39.815 13.109 1.00 74.94 83 LEU A N 1
ATOM 710 C CA . LEU A 1 83 ? 4.601 -39.459 12.908 1.00 74.94 83 LEU A CA 1
ATOM 711 C C . LEU A 1 83 ? 3.834 -40.502 12.089 1.00 74.94 83 LEU A C 1
ATOM 713 O O . LEU A 1 83 ? 2.681 -40.768 12.408 1.00 74.94 83 LEU A O 1
ATOM 717 N N . TYR A 1 84 ? 4.472 -41.095 11.078 1.00 70.50 84 TYR A N 1
ATOM 718 C CA . TYR A 1 84 ? 3.848 -42.074 10.180 1.00 70.50 84 TYR A CA 1
ATOM 719 C C . TYR A 1 84 ? 4.100 -43.539 10.567 1.00 70.50 84 TYR A C 1
ATOM 721 O O . TYR A 1 84 ? 3.347 -44.401 10.127 1.00 70.50 84 TYR A O 1
ATOM 729 N N . ASN A 1 85 ? 5.117 -43.834 11.385 1.00 69.94 85 ASN A N 1
ATOM 730 C CA . ASN A 1 85 ? 5.354 -45.182 11.924 1.00 69.94 85 ASN A CA 1
ATOM 731 C C . ASN A 1 85 ? 4.785 -45.367 13.339 1.00 69.94 85 ASN A C 1
ATOM 733 O O . ASN A 1 85 ? 4.924 -46.450 13.904 1.00 69.94 85 ASN A O 1
ATOM 737 N N . SER A 1 86 ? 4.195 -44.330 13.943 1.00 65.12 86 SER A N 1
ATOM 738 C CA . SER A 1 86 ? 3.427 -44.520 15.173 1.00 65.12 86 SER A CA 1
ATOM 739 C C . SER A 1 86 ? 2.086 -45.161 14.827 1.00 65.12 86 SER A C 1
ATOM 741 O O . SER A 1 86 ? 1.359 -44.652 13.978 1.00 65.12 86 SER A O 1
ATOM 743 N N . GLU A 1 87 ? 1.756 -46.266 15.499 1.00 68.56 87 GLU A N 1
ATOM 744 C CA . GLU A 1 87 ? 0.405 -46.838 15.536 1.00 68.56 87 GLU A CA 1
ATOM 745 C C . GLU A 1 87 ? -0.508 -45.860 16.285 1.00 68.56 87 GLU A C 1
ATOM 747 O O . GLU A 1 87 ? -0.801 -46.011 17.470 1.00 68.56 87 GLU A O 1
ATOM 752 N N . ARG A 1 88 ? -0.874 -44.762 15.623 1.00 63.53 88 ARG A N 1
ATOM 753 C CA . ARG A 1 88 ? -1.887 -43.845 16.131 1.00 63.53 88 ARG A CA 1
ATOM 754 C C . ARG A 1 88 ? -3.225 -44.505 15.862 1.00 63.53 88 ARG A C 1
ATOM 756 O O . ARG A 1 88 ? -3.538 -44.801 14.716 1.00 63.53 88 ARG A O 1
ATOM 763 N N . ASP A 1 89 ? -3.969 -44.772 16.925 1.00 64.06 89 ASP A N 1
ATOM 764 C CA . ASP A 1 89 ? -5.358 -45.192 16.812 1.00 64.06 89 ASP A CA 1
ATOM 765 C C . ASP A 1 89 ? -6.111 -44.108 16.024 1.00 64.06 89 ASP A C 1
ATOM 767 O O . ASP A 1 89 ? -6.126 -42.940 16.425 1.00 64.06 89 ASP A O 1
ATOM 771 N N . ASP A 1 90 ? -6.692 -44.480 14.883 1.00 61.59 90 ASP A N 1
ATOM 772 C CA . ASP A 1 90 ? -7.499 -43.579 14.053 1.00 61.59 90 ASP A CA 1
ATOM 773 C C . ASP A 1 90 ? -8.757 -43.093 14.804 1.00 61.59 90 ASP A C 1
ATOM 775 O O . ASP A 1 90 ? -9.426 -42.150 14.375 1.00 61.59 90 ASP A O 1
ATOM 779 N N . ASN A 1 91 ? -9.069 -43.688 15.962 1.00 60.22 91 ASN A N 1
ATOM 780 C CA . ASN A 1 91 ? -10.167 -43.286 16.830 1.00 60.22 91 ASN A CA 1
ATOM 781 C C . ASN A 1 91 ? -9.745 -42.196 17.820 1.00 60.22 91 ASN A C 1
ATOM 783 O O . ASN A 1 91 ? -9.743 -42.382 19.038 1.00 60.22 91 ASN A O 1
ATOM 787 N N . VAL A 1 92 ? -9.443 -41.005 17.304 1.00 64.00 92 VAL A N 1
ATOM 788 C CA . VAL A 1 92 ? -9.482 -39.805 18.144 1.00 64.00 92 VAL A CA 1
ATOM 789 C C . VAL A 1 92 ? -10.950 -39.472 18.404 1.00 64.00 92 VAL A C 1
ATOM 791 O O . VAL A 1 92 ? -11.614 -38.835 17.587 1.00 64.00 92 VAL A O 1
ATOM 794 N N . THR A 1 93 ? -11.467 -39.900 19.555 1.00 64.94 93 THR A N 1
ATOM 795 C CA . THR A 1 93 ? -12.749 -39.408 20.065 1.00 64.94 93 THR A CA 1
ATOM 796 C C . THR A 1 93 ? -12.566 -37.945 20.447 1.00 64.94 93 THR A C 1
ATOM 798 O O . THR A 1 93 ? -12.015 -37.621 21.497 1.00 64.94 93 THR A O 1
ATOM 801 N N . VAL A 1 94 ? -12.973 -37.044 19.556 1.00 65.00 94 VAL A N 1
ATOM 802 C CA . VAL A 1 94 ? -13.005 -35.610 19.841 1.00 65.00 94 VAL A CA 1
ATOM 803 C C . VAL A 1 94 ? -14.157 -35.367 20.811 1.00 65.00 94 VAL A C 1
ATOM 805 O O . VAL A 1 94 ? -15.322 -35.378 20.418 1.00 65.00 94 VAL A O 1
ATOM 808 N N . GLU A 1 95 ? -13.841 -35.163 22.087 1.00 66.81 95 GLU A N 1
ATOM 809 C CA . GLU A 1 95 ? -14.804 -34.625 23.043 1.00 66.81 95 GLU A CA 1
ATOM 810 C C . GLU A 1 95 ? -15.091 -33.167 22.663 1.00 66.81 95 GLU A C 1
ATOM 812 O O . GLU A 1 95 ? -14.260 -32.271 22.832 1.00 66.81 95 GLU A O 1
ATOM 817 N N . TYR A 1 96 ? -16.270 -32.931 22.090 1.00 61.62 96 TYR A N 1
ATOM 818 C CA . TYR A 1 96 ? -16.763 -31.585 21.838 1.00 61.62 96 TYR A CA 1
ATOM 819 C C . TYR A 1 96 ? -17.120 -30.946 23.179 1.00 61.62 96 TYR A C 1
ATOM 821 O O . TYR A 1 96 ? -18.184 -31.198 23.733 1.00 61.62 96 TYR A O 1
ATOM 829 N N . ASN A 1 97 ? -16.220 -30.120 23.710 1.00 65.19 97 ASN A N 1
ATOM 830 C CA . ASN A 1 97 ? -16.565 -29.237 24.816 1.00 65.19 97 ASN A CA 1
ATOM 831 C C . ASN A 1 97 ? -17.580 -28.198 24.300 1.00 65.19 97 ASN A C 1
ATOM 833 O O . ASN A 1 97 ? -17.264 -27.457 23.377 1.00 65.19 97 ASN A O 1
ATOM 837 N N . GLU A 1 98 ? -18.799 -28.153 24.836 1.00 62.78 98 GLU A N 1
ATOM 838 C CA . GLU A 1 98 ? -19.881 -27.262 24.369 1.00 62.78 98 GLU A CA 1
ATOM 839 C C . GLU A 1 98 ? -19.633 -25.770 24.686 1.00 62.78 98 GLU A C 1
ATOM 841 O O . GLU A 1 98 ? -20.410 -24.908 24.286 1.00 62.78 98 GLU A O 1
ATOM 846 N N . GLU A 1 99 ? -18.531 -25.436 25.364 1.00 65.44 99 GLU A N 1
ATOM 847 C CA . GLU A 1 99 ? -18.172 -24.072 25.783 1.00 65.44 99 GLU A CA 1
ATOM 848 C C . GLU A 1 99 ? -17.620 -23.164 24.664 1.00 65.44 99 GLU A C 1
ATOM 850 O O . GLU A 1 99 ? -17.177 -22.042 24.931 1.00 65.44 99 GLU A O 1
ATOM 855 N N . TRP A 1 100 ? -17.624 -23.598 23.402 1.00 63.75 100 TRP A N 1
ATOM 856 C CA . TRP A 1 100 ? -17.188 -22.733 22.305 1.00 63.75 100 TRP A CA 1
ATOM 857 C C . TRP A 1 100 ? -18.220 -21.640 22.030 1.00 63.75 100 TRP A C 1
ATOM 859 O O . TRP A 1 100 ? -19.417 -21.897 21.906 1.00 63.75 100 TRP A O 1
ATOM 869 N N . ALA A 1 101 ? -17.745 -20.401 21.894 1.00 69.38 101 ALA A N 1
ATOM 870 C CA . ALA A 1 101 ? -18.583 -19.290 21.471 1.00 69.38 101 ALA A CA 1
ATOM 871 C C . ALA A 1 101 ? -19.259 -19.629 20.132 1.00 69.38 101 ALA A C 1
ATOM 873 O O . ALA A 1 101 ? -18.591 -20.007 19.166 1.00 69.38 101 ALA A O 1
ATOM 874 N N . ALA A 1 102 ? -20.586 -19.505 20.085 1.00 79.50 102 ALA A N 1
ATOM 875 C CA . ALA A 1 102 ? -21.336 -19.674 18.851 1.00 79.50 102 ALA A CA 1
ATOM 876 C C . ALA A 1 102 ? -20.828 -18.672 17.806 1.00 79.50 102 ALA A C 1
ATOM 878 O O . ALA A 1 102 ? -20.674 -17.489 18.111 1.00 79.50 102 ALA A O 1
ATOM 879 N N . ILE A 1 103 ? -20.587 -19.151 16.581 1.00 83.12 103 ILE A N 1
ATOM 880 C CA . ILE A 1 103 ? -20.176 -18.298 15.462 1.00 83.12 103 ILE A CA 1
ATOM 881 C C . ILE A 1 103 ? -21.247 -17.224 15.271 1.00 83.12 103 ILE A C 1
ATOM 883 O O . ILE A 1 103 ? -22.405 -17.530 14.971 1.00 83.12 103 ILE A O 1
ATOM 887 N N . LEU A 1 104 ? -20.865 -15.962 15.446 1.00 87.25 104 LEU A N 1
ATOM 888 C CA . LEU A 1 104 ? -21.794 -14.851 15.317 1.00 87.25 104 LEU A CA 1
ATOM 889 C C . LEU A 1 104 ? -22.023 -14.541 13.834 1.00 87.25 104 LEU A C 1
ATOM 891 O O . LEU A 1 104 ? -21.103 -14.592 13.016 1.00 87.25 104 LEU A O 1
ATOM 895 N N . ALA A 1 105 ? -23.242 -14.130 13.478 1.00 86.38 105 ALA A N 1
ATOM 896 C CA . ALA A 1 105 ? -23.563 -13.710 12.112 1.00 86.38 105 ALA A CA 1
ATOM 897 C C . ALA A 1 105 ? -22.606 -12.616 11.591 1.00 86.38 105 ALA A C 1
ATOM 899 O O . ALA A 1 105 ? -22.212 -12.627 10.425 1.00 86.38 105 ALA A O 1
ATOM 900 N N . GLU A 1 106 ? -22.167 -11.707 12.465 1.00 87.56 106 GLU A N 1
ATOM 901 C CA . GLU A 1 106 ? -21.204 -10.653 12.128 1.00 87.56 106 GLU A CA 1
ATOM 902 C C . GLU A 1 106 ? -19.832 -11.200 11.715 1.00 87.56 106 GLU A C 1
ATOM 904 O O . GLU A 1 106 ? -19.190 -10.655 10.813 1.00 87.56 106 GLU A O 1
ATOM 909 N N . GLU A 1 107 ? -19.378 -12.290 12.338 1.00 87.88 107 GLU A N 1
ATOM 910 C CA . GLU A 1 107 ? -18.111 -12.941 11.999 1.00 87.88 107 GLU A CA 1
ATOM 911 C C . GLU A 1 107 ? -18.179 -13.552 10.601 1.00 87.88 107 GLU A C 1
ATOM 913 O O . GLU A 1 107 ? -17.254 -13.373 9.804 1.00 87.88 107 GLU A O 1
ATOM 918 N N . VAL A 1 108 ? -19.307 -14.188 10.272 1.00 88.06 108 VAL A N 1
ATOM 919 C CA . VAL A 1 108 ? -19.563 -14.763 8.945 1.00 88.06 108 VAL A CA 1
ATOM 920 C C . VAL A 1 108 ? -19.585 -13.667 7.879 1.00 88.06 108 VAL A C 1
ATOM 922 O O . VAL A 1 108 ? -18.891 -13.774 6.867 1.00 88.06 108 VAL A O 1
ATOM 925 N N . ILE A 1 109 ? -20.303 -12.567 8.125 1.00 87.38 109 ILE A N 1
ATOM 926 C CA . ILE A 1 109 ? -20.368 -11.425 7.199 1.00 87.38 109 ILE A CA 1
ATOM 927 C C . ILE A 1 109 ? -18.975 -10.814 6.987 1.00 87.38 109 ILE A C 1
ATOM 929 O O . ILE A 1 109 ? -18.583 -10.503 5.859 1.00 87.38 109 ILE A O 1
ATOM 933 N N . ASN A 1 110 ? -18.193 -10.652 8.056 1.00 87.75 110 ASN A N 1
ATOM 934 C CA . ASN A 1 110 ? -16.834 -10.123 7.963 1.00 87.75 110 ASN A CA 1
ATOM 935 C C . ASN A 1 110 ? -15.884 -11.069 7.220 1.00 87.75 110 ASN A C 1
ATOM 937 O O . ASN A 1 110 ? -15.006 -10.598 6.492 1.00 87.75 110 ASN A O 1
ATOM 941 N N . ALA A 1 111 ? -16.045 -12.383 7.382 1.00 88.06 111 ALA A N 1
ATOM 942 C CA . ALA A 1 111 ? -15.289 -13.375 6.631 1.00 88.06 111 ALA A CA 1
ATOM 943 C C . ALA A 1 111 ? -15.616 -13.303 5.133 1.00 88.06 111 ALA A C 1
ATOM 945 O O . ALA A 1 111 ? -14.691 -13.214 4.324 1.00 88.06 111 ALA A O 1
ATOM 946 N N . LEU A 1 112 ? -16.902 -13.228 4.768 1.00 84.94 112 LEU A N 1
ATOM 947 C CA . LEU A 1 112 ? -17.349 -13.093 3.378 1.00 84.94 112 LEU A CA 1
ATOM 948 C C . LEU A 1 112 ? -16.780 -11.833 2.710 1.00 84.94 112 LEU A C 1
ATOM 950 O O . LEU A 1 112 ? -16.236 -11.913 1.612 1.00 84.94 112 LEU A O 1
ATOM 954 N N . LYS A 1 113 ? -16.788 -10.686 3.402 1.00 84.56 113 LYS A N 1
ATOM 955 C CA . LYS A 1 113 ? -16.200 -9.429 2.894 1.00 84.56 113 LYS A CA 1
ATOM 956 C C . LYS A 1 113 ? -14.693 -9.507 2.634 1.00 84.56 113 LYS A C 1
ATOM 958 O O . LYS A 1 113 ? -14.175 -8.760 1.808 1.00 84.56 113 LYS A O 1
ATOM 963 N N . LYS A 1 114 ? -13.970 -10.367 3.358 1.00 85.56 114 LYS A N 1
ATOM 964 C CA . LYS A 1 114 ? -12.518 -10.556 3.196 1.00 85.56 114 LYS A CA 1
ATOM 965 C C . LYS A 1 114 ? -12.167 -11.542 2.079 1.00 85.56 114 LYS A C 1
ATOM 967 O O . LYS A 1 114 ? -10.993 -11.632 1.708 1.00 85.56 114 LYS A O 1
ATOM 972 N N . LEU A 1 115 ? -13.134 -12.297 1.557 1.00 82.94 115 LEU A N 1
ATOM 973 C CA . LEU A 1 115 ? -12.883 -13.241 0.474 1.00 82.94 115 LEU A CA 1
ATOM 974 C C . LEU A 1 115 ? -12.580 -12.501 -0.831 1.00 82.94 115 LEU A C 1
ATOM 976 O O . LEU A 1 115 ? -13.174 -11.479 -1.165 1.00 82.94 115 LEU A O 1
ATOM 980 N N . ARG A 1 116 ? -11.627 -13.039 -1.595 1.00 78.06 116 ARG A N 1
ATOM 981 C CA . ARG A 1 116 ? -11.250 -12.483 -2.896 1.00 78.06 116 ARG A CA 1
ATOM 982 C C . ARG A 1 116 ? -12.187 -13.038 -3.968 1.00 78.06 116 ARG A C 1
ATOM 984 O O . ARG A 1 116 ? -12.106 -14.223 -4.270 1.00 78.06 116 ARG A O 1
ATOM 991 N N . THR A 1 117 ? -12.967 -12.165 -4.592 1.00 78.06 117 THR A N 1
ATOM 992 C CA . THR A 1 117 ? -13.975 -12.445 -5.634 1.00 78.06 117 THR A CA 1
ATOM 993 C C . THR A 1 117 ? -13.422 -12.877 -6.993 1.00 78.06 117 THR A C 1
ATOM 995 O O . THR A 1 117 ? -14.178 -13.034 -7.926 1.00 78.06 117 THR A O 1
ATOM 998 N N . VAL A 1 118 ? -12.109 -13.065 -7.153 1.00 78.31 118 VAL A N 1
ATOM 999 C CA . VAL A 1 118 ? -11.503 -13.499 -8.433 1.00 78.31 118 VAL A CA 1
ATOM 1000 C C . VAL A 1 118 ? -10.592 -14.703 -8.197 1.00 78.31 118 VAL A C 1
ATOM 1002 O O . VAL A 1 118 ? -9.418 -14.734 -8.582 1.00 78.31 118 VAL A O 1
ATOM 1005 N N . LYS A 1 119 ? -11.060 -15.661 -7.398 1.00 78.75 119 LYS A N 1
ATOM 1006 C CA . LYS A 1 119 ? -10.374 -16.944 -7.216 1.00 78.75 119 LYS A CA 1
ATOM 1007 C C . LYS A 1 119 ? -11.063 -18.000 -8.065 1.00 78.75 119 LYS A C 1
ATOM 1009 O O . LYS A 1 119 ? -12.271 -17.958 -8.243 1.00 78.75 119 LYS A O 1
ATOM 1014 N N . ALA A 1 120 ? -10.260 -18.927 -8.581 1.00 82.00 120 ALA A N 1
ATOM 1015 C CA . ALA A 1 120 ? -10.789 -20.108 -9.237 1.00 82.00 120 ALA A CA 1
ATOM 1016 C C . ALA A 1 120 ? -11.641 -20.898 -8.244 1.00 82.00 120 ALA A C 1
ATOM 101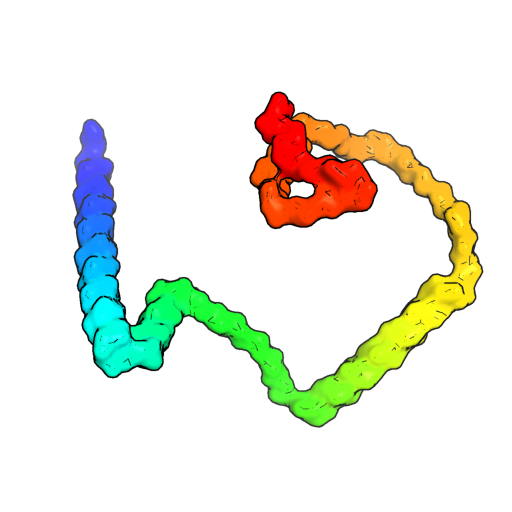8 O O . ALA A 1 120 ? -11.310 -20.985 -7.057 1.00 82.00 120 ALA A O 1
ATOM 1019 N N . THR A 1 121 ? -12.729 -21.444 -8.760 1.00 85.00 121 THR A N 1
ATOM 1020 C CA . THR A 1 121 ? -13.694 -22.221 -8.006 1.00 85.00 121 THR A CA 1
ATOM 1021 C C . THR A 1 121 ? -13.073 -23.499 -7.454 1.00 85.00 121 THR A C 1
ATOM 1023 O O . THR A 1 121 ? -12.173 -24.075 -8.070 1.00 85.00 121 THR A O 1
ATOM 1026 N N . GLY A 1 122 ? -13.534 -23.923 -6.276 1.00 82.62 122 GLY A N 1
ATOM 1027 C CA . GLY A 1 122 ? -13.121 -25.187 -5.681 1.00 82.62 122 GLY A CA 1
ATOM 1028 C C . GLY A 1 122 ? -13.677 -26.391 -6.442 1.00 82.62 122 GLY A C 1
ATOM 1029 O O . GLY A 1 122 ? -14.355 -26.259 -7.462 1.00 82.62 122 GLY A O 1
ATOM 1030 N N . ALA A 1 123 ? -13.417 -27.590 -5.917 1.00 87.56 123 ALA A N 1
ATOM 1031 C CA . ALA A 1 123 ? -13.990 -28.830 -6.449 1.00 87.56 123 ALA A CA 1
ATOM 1032 C C . ALA A 1 123 ? -15.533 -28.862 -6.375 1.00 87.56 123 ALA A C 1
ATOM 1034 O O . ALA A 1 123 ? -16.163 -29.655 -7.066 1.00 87.56 123 ALA A O 1
ATOM 1035 N N . ASP A 1 124 ? -16.121 -27.990 -5.553 1.00 85.81 124 ASP A N 1
ATOM 1036 C CA . ASP A 1 124 ? -17.558 -27.771 -5.392 1.00 85.81 124 ASP A CA 1
ATOM 1037 C C . ASP A 1 124 ? -18.184 -26.903 -6.497 1.00 85.81 124 ASP A C 1
ATOM 1039 O O . ASP A 1 124 ? -19.404 -26.887 -6.639 1.00 85.81 124 ASP A O 1
ATOM 1043 N N . GLY A 1 125 ? -17.385 -26.189 -7.298 1.00 85.44 125 GLY A N 1
ATOM 1044 C CA . GLY A 1 125 ? -17.888 -25.367 -8.398 1.00 85.44 125 GLY A CA 1
ATOM 1045 C C . GLY A 1 125 ? -18.685 -24.128 -7.966 1.00 85.44 125 GLY A C 1
ATOM 1046 O O . GLY A 1 125 ? -19.289 -23.481 -8.822 1.00 85.44 125 GLY A O 1
ATOM 1047 N N . VAL A 1 126 ? -18.651 -23.745 -6.683 1.00 82.88 126 VAL A N 1
ATOM 1048 C CA . VAL A 1 126 ? -19.332 -22.546 -6.162 1.00 82.88 126 VAL A CA 1
ATOM 1049 C C . VAL A 1 126 ? -18.387 -21.342 -6.121 1.00 82.88 126 VAL A C 1
ATOM 1051 O O . VAL A 1 126 ? -17.374 -21.338 -5.421 1.00 82.88 126 VAL A O 1
ATOM 1054 N N . ALA A 1 127 ? -18.707 -20.307 -6.900 1.00 84.12 127 ALA A N 1
ATOM 1055 C CA . ALA A 1 127 ? -17.930 -19.069 -6.953 1.00 84.12 127 ALA A CA 1
ATOM 1056 C C . ALA A 1 127 ? -18.232 -18.175 -5.738 1.00 84.12 127 ALA A C 1
ATOM 1058 O O . ALA A 1 127 ? -19.339 -18.181 -5.214 1.00 84.12 127 ALA A O 1
ATOM 1059 N N . VAL A 1 128 ? -17.271 -17.365 -5.289 1.00 81.88 128 VAL A N 1
ATOM 1060 C CA . VAL A 1 128 ? -17.455 -16.490 -4.110 1.00 81.88 128 VAL A CA 1
ATOM 1061 C C . VAL A 1 128 ? -18.573 -15.461 -4.348 1.00 81.88 128 VAL A C 1
ATOM 1063 O O . VAL A 1 128 ? -19.277 -15.043 -3.434 1.00 81.88 128 VAL A O 1
ATOM 1066 N N . GLU A 1 129 ? -18.767 -15.088 -5.603 1.00 82.31 129 GLU A N 1
ATOM 1067 C CA . GLU A 1 129 ? -19.764 -14.159 -6.110 1.00 82.31 129 GLU A CA 1
ATOM 1068 C C . GLU A 1 129 ? -21.196 -14.677 -5.932 1.00 82.31 129 GLU A C 1
ATOM 1070 O O . GLU A 1 129 ? -22.132 -13.885 -5.894 1.00 82.31 129 GLU A O 1
ATOM 1075 N N . THR A 1 130 ? -21.406 -15.985 -5.747 1.00 81.25 130 THR A N 1
ATOM 1076 C CA . THR A 1 130 ? -22.748 -16.492 -5.420 1.00 81.25 130 THR A CA 1
ATOM 1077 C C . THR A 1 130 ? -23.186 -16.074 -4.019 1.00 81.25 130 THR A C 1
ATOM 1079 O O . THR A 1 130 ? -24.381 -16.008 -3.746 1.00 81.25 130 THR A O 1
ATOM 1082 N N . PHE A 1 131 ? -22.238 -15.754 -3.134 1.00 78.56 131 PHE A N 1
ATOM 1083 C CA . PHE A 1 131 ? -22.521 -15.315 -1.769 1.00 78.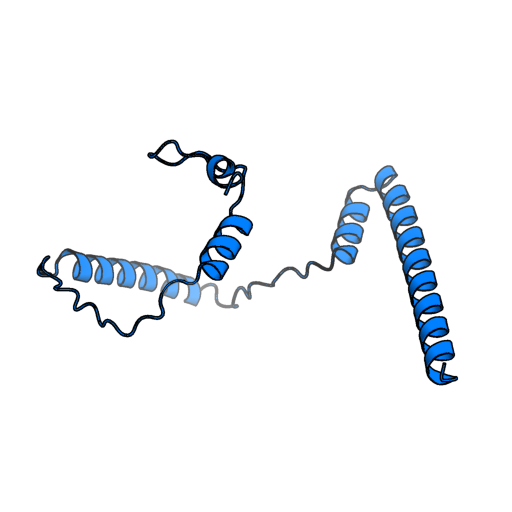56 131 PHE A CA 1
ATOM 1084 C C . PHE A 1 131 ? -22.771 -13.806 -1.656 1.00 78.56 131 PHE A C 1
ATOM 1086 O O . PHE A 1 131 ? -23.162 -13.351 -0.589 1.00 78.56 131 PHE A O 1
ATOM 1093 N N . SER A 1 132 ? -22.589 -13.014 -2.723 1.00 65.44 132 SER A N 1
ATOM 1094 C CA . SER A 1 132 ? -22.813 -11.557 -2.671 1.00 65.44 132 SER A CA 1
ATOM 1095 C C . SER A 1 132 ? -24.287 -11.133 -2.738 1.00 65.44 132 SER A C 1
ATOM 1097 O O . SER A 1 132 ? -24.570 -9.940 -2.705 1.00 65.44 132 SER A O 1
ATOM 1099 N N . ALA A 1 133 ? -25.213 -12.088 -2.874 1.00 59.59 133 ALA A N 1
ATOM 1100 C CA . ALA A 1 133 ? -26.663 -11.861 -2.879 1.00 59.59 133 ALA A CA 1
ATOM 1101 C C . ALA A 1 133 ? -27.337 -12.111 -1.509 1.00 59.59 133 ALA A C 1
ATOM 1103 O O . ALA A 1 133 ? -28.561 -12.014 -1.415 1.00 59.59 133 ALA A O 1
ATOM 1104 N N . LEU A 1 134 ? -26.548 -12.455 -0.485 1.00 53.88 134 LEU A N 1
ATOM 1105 C CA . LEU A 1 134 ? -26.945 -12.626 0.920 1.00 53.88 134 LEU A CA 1
ATOM 1106 C C . LEU A 1 134 ? -26.620 -11.364 1.727 1.00 53.88 134 LEU A C 1
ATOM 1108 O O . LEU A 1 134 ? -27.417 -11.045 2.635 1.00 53.88 134 LEU A O 1
#

pLDDT: mean 77.25, std 14.26, range [41.06, 95.44]

Foldseek 3Di:
DDPVVVVVVVVVVVVVVVVVVVVVVLVVVLVVCVVPPPVVSVVSVVVVVVPDDPPPCPDPDPPVVVVVVVVVVVVVVVVVCCVVVDPDDPPPPPDPPVPDDDDDPVNVVVVLVPDDQPDDDDVVRDGSVVVPVD

Organism: Capitella teleta (NCBI:txid283909)

Radius of gyration: 28.75 Å; chains: 1; bounding box: 57×77×46 Å